Protein AF-A0A5K0Y7G8-F1 (afdb_monomer_lite)

Structure (mmCIF, N/CA/C/O backbone):
data_AF-A0A5K0Y7G8-F1
#
_entry.id   AF-A0A5K0Y7G8-F1
#
loop_
_atom_site.group_PDB
_atom_site.id
_atom_site.type_symbol
_atom_site.label_atom_id
_atom_site.label_alt_id
_atom_site.label_comp_id
_atom_site.label_asym_id
_atom_site.label_entity_id
_atom_site.label_seq_id
_atom_site.pdbx_PDB_ins_code
_atom_site.Cartn_x
_atom_site.Cartn_y
_atom_site.Cartn_z
_atom_site.occupancy
_atom_site.B_iso_or_equiv
_atom_site.auth_seq_id
_atom_site.auth_comp_id
_atom_site.auth_asym_id
_atom_site.auth_atom_id
_atom_site.pdbx_PDB_model_num
ATOM 1 N N . PHE A 1 1 ? 0.643 -4.454 15.201 1.00 63.16 1 PHE A N 1
ATOM 2 C CA . PHE A 1 1 ? 0.106 -5.220 14.054 1.00 63.16 1 PHE A CA 1
ATOM 3 C C . PHE A 1 1 ? -1.333 -5.641 14.294 1.00 63.16 1 PHE A C 1
ATOM 5 O O . PHE A 1 1 ? -2.177 -5.256 13.503 1.00 63.16 1 PHE A O 1
ATOM 12 N N . PHE A 1 2 ? -1.632 -6.314 15.408 1.00 72.75 2 PHE A N 1
ATOM 13 C CA . PHE A 1 2 ? -2.995 -6.738 15.775 1.00 72.75 2 PHE A CA 1
ATOM 14 C C . PHE A 1 2 ? -3.984 -5.598 16.082 1.00 72.75 2 PHE A C 1
ATOM 16 O O . PHE A 1 2 ? -5.173 -5.839 16.222 1.00 72.75 2 PHE A O 1
ATOM 23 N N . SER A 1 3 ? -3.501 -4.357 16.168 1.00 86.69 3 SER A N 1
ATOM 24 C CA . SER A 1 3 ? -4.317 -3.148 16.315 1.00 86.69 3 SER A CA 1
ATOM 25 C C . SER A 1 3 ? -5.001 -2.700 15.017 1.00 86.69 3 SER A C 1
ATOM 27 O O . SER A 1 3 ? -5.840 -1.808 15.056 1.00 86.69 3 SER A O 1
ATOM 29 N N . TYR A 1 4 ? -4.619 -3.258 13.863 1.00 86.69 4 TYR A N 1
ATOM 30 C CA . TYR A 1 4 ? -5.201 -2.915 12.566 1.00 86.69 4 TYR A CA 1
ATOM 31 C C . TYR A 1 4 ? -6.215 -3.972 12.139 1.00 86.69 4 TYR A C 1
ATOM 33 O O . TYR A 1 4 ? -6.005 -5.164 12.363 1.00 86.69 4 TYR A O 1
ATOM 41 N N . SER A 1 5 ? -7.288 -3.536 11.476 1.00 90.19 5 SER A N 1
ATOM 42 C CA . SER A 1 5 ? -8.294 -4.452 10.937 1.00 90.19 5 SER A CA 1
ATOM 43 C C . SER A 1 5 ? -7.674 -5.387 9.897 1.00 90.19 5 SER A C 1
ATOM 45 O O . SER A 1 5 ? -7.026 -4.939 8.944 1.00 90.19 5 SER A O 1
ATOM 47 N N . LEU A 1 6 ? -7.885 -6.691 10.086 1.00 89.06 6 LEU A N 1
ATOM 48 C CA . LEU A 1 6 ? -7.400 -7.719 9.174 1.00 89.06 6 LEU A CA 1
ATOM 49 C C . LEU A 1 6 ? -8.068 -7.570 7.801 1.00 89.06 6 LEU A C 1
ATOM 51 O O . LEU A 1 6 ? -7.376 -7.355 6.807 1.00 89.06 6 LEU A O 1
ATOM 55 N N . GLU A 1 7 ? -9.401 -7.577 7.780 1.00 90.94 7 GLU A N 1
ATOM 56 C CA . GLU A 1 7 ? -10.213 -7.404 6.569 1.00 90.94 7 GLU A CA 1
ATOM 57 C C . GLU A 1 7 ? -10.156 -5.973 6.026 1.00 90.94 7 GLU A C 1
ATOM 59 O O . GLU A 1 7 ? -10.123 -5.761 4.819 1.00 90.94 7 GLU A O 1
ATOM 64 N N . GLY A 1 8 ? -10.107 -4.975 6.914 1.00 88.56 8 GLY A N 1
ATOM 65 C CA . GLY A 1 8 ? -10.198 -3.568 6.521 1.00 88.56 8 GLY A CA 1
ATOM 66 C C . GLY A 1 8 ? -8.880 -2.931 6.082 1.00 88.56 8 GLY A C 1
ATOM 67 O O . GLY A 1 8 ? -8.906 -1.885 5.446 1.00 88.56 8 GLY A O 1
ATOM 68 N N . ARG A 1 9 ? -7.719 -3.506 6.431 1.00 90.12 9 ARG A N 1
ATOM 69 C CA . ARG A 1 9 ? -6.422 -2.867 6.136 1.00 90.12 9 ARG A CA 1
ATOM 70 C C . ARG A 1 9 ? -5.303 -3.841 5.784 1.00 90.12 9 ARG A C 1
ATOM 72 O O . ARG A 1 9 ? -4.619 -3.623 4.788 1.00 90.12 9 ARG A O 1
ATOM 79 N N . ILE A 1 10 ? -5.102 -4.909 6.556 1.00 90.06 10 ILE A N 1
ATOM 80 C CA . ILE A 1 10 ? -3.954 -5.813 6.352 1.00 90.06 10 ILE A CA 1
ATOM 81 C C . ILE A 1 10 ? -4.108 -6.631 5.059 1.00 90.06 10 ILE A C 1
ATOM 83 O O . ILE A 1 10 ? -3.206 -6.615 4.220 1.00 90.06 10 ILE A O 1
ATOM 87 N N . ILE A 1 11 ? -5.242 -7.318 4.878 1.00 90.31 11 ILE A N 1
ATOM 88 C CA . ILE A 1 11 ? -5.502 -8.166 3.704 1.00 90.31 11 ILE A CA 1
ATOM 89 C C . ILE A 1 11 ? -5.546 -7.345 2.402 1.00 90.31 11 ILE A C 1
ATOM 91 O O . ILE A 1 11 ? -4.852 -7.734 1.459 1.00 90.31 11 ILE A O 1
ATOM 95 N N . PRO A 1 12 ? -6.286 -6.218 2.307 1.00 92.31 12 PRO A N 1
ATOM 96 C CA . PRO A 1 12 ? -6.348 -5.432 1.073 1.00 92.31 12 PRO A CA 1
ATOM 97 C C . PRO A 1 12 ? -4.973 -4.939 0.607 1.00 92.31 12 PRO A C 1
ATOM 99 O O . PRO A 1 12 ? -4.608 -5.130 -0.553 1.00 92.31 12 PRO A O 1
ATOM 102 N N . ARG A 1 13 ? -4.162 -4.388 1.521 1.00 91.75 13 ARG A N 1
ATOM 103 C CA . ARG A 1 13 ? -2.818 -3.886 1.190 1.00 91.75 13 ARG A CA 1
ATOM 104 C C . ARG A 1 13 ? -1.866 -5.015 0.787 1.00 91.75 13 ARG A C 1
ATOM 106 O O . ARG A 1 13 ? -1.108 -4.866 -0.169 1.00 91.75 13 ARG A O 1
ATOM 113 N N . HIS A 1 14 ? -1.947 -6.170 1.448 1.00 89.44 14 HIS A N 1
ATOM 114 C CA . HIS A 1 14 ? -1.148 -7.335 1.071 1.00 89.44 14 HIS A CA 1
ATOM 115 C C . HIS A 1 14 ? -1.506 -7.866 -0.327 1.00 89.44 14 HIS A C 1
ATOM 117 O O . HIS A 1 14 ? -0.605 -8.168 -1.107 1.00 89.44 14 HIS A O 1
ATOM 123 N N . LYS A 1 15 ? -2.799 -7.918 -0.681 1.00 90.69 15 LYS A N 1
ATOM 124 C CA . LYS A 1 15 ? -3.246 -8.322 -2.026 1.00 90.69 15 LYS A CA 1
ATOM 125 C C . LYS A 1 15 ? -2.654 -7.427 -3.115 1.00 90.69 15 LYS A C 1
ATOM 127 O O . LYS A 1 15 ? -2.137 -7.944 -4.101 1.00 90.69 15 LYS A O 1
ATOM 132 N N . ILE A 1 16 ? -2.676 -6.107 -2.910 1.00 90.69 16 ILE A N 1
ATOM 133 C CA . ILE A 1 16 ? -2.087 -5.133 -3.843 1.00 90.69 16 ILE A CA 1
ATOM 134 C C . ILE A 1 16 ? -0.585 -5.386 -4.005 1.00 90.69 16 ILE A C 1
ATOM 136 O O . ILE A 1 16 ? -0.079 -5.413 -5.124 1.00 90.69 16 ILE A O 1
ATOM 140 N N . MET A 1 17 ? 0.128 -5.626 -2.906 1.00 87.25 17 MET A N 1
ATOM 141 C CA . MET A 1 17 ? 1.566 -5.891 -2.950 1.00 87.25 17 MET A CA 1
ATOM 142 C C . MET A 1 17 ? 1.915 -7.172 -3.714 1.00 87.25 17 MET A C 1
ATOM 144 O O . MET A 1 17 ? 2.805 -7.158 -4.562 1.00 87.25 17 MET A O 1
ATOM 148 N N . VAL A 1 18 ? 1.188 -8.262 -3.453 1.00 87.00 18 VAL A N 1
ATOM 149 C CA . VAL A 1 18 ? 1.396 -9.553 -4.125 1.00 87.00 18 VAL A CA 1
ATOM 150 C C . VAL A 1 18 ? 1.089 -9.452 -5.617 1.00 87.00 18 VAL A C 1
ATOM 152 O O . VAL A 1 18 ? 1.892 -9.908 -6.429 1.00 87.00 18 VAL A O 1
ATOM 155 N N . ALA A 1 19 ? -0.026 -8.815 -5.987 1.00 85.31 19 ALA A N 1
ATOM 156 C CA . ALA A 1 19 ? -0.414 -8.641 -7.386 1.00 85.31 19 ALA A CA 1
ATOM 157 C C . ALA A 1 19 ? 0.638 -7.861 -8.192 1.00 85.31 19 ALA A C 1
ATOM 159 O O . ALA A 1 19 ? 0.907 -8.193 -9.342 1.00 85.31 19 ALA A O 1
ATOM 160 N N . ASN A 1 20 ? 1.269 -6.867 -7.564 1.00 84.88 20 ASN A N 1
ATOM 161 C CA . ASN A 1 20 ? 2.263 -6.001 -8.194 1.00 84.88 20 ASN A CA 1
ATOM 162 C C . ASN A 1 20 ? 3.717 -6.465 -7.987 1.00 84.88 20 ASN A C 1
ATOM 164 O O . ASN A 1 20 ? 4.635 -5.789 -8.437 1.00 84.88 20 ASN A O 1
ATOM 168 N N . ARG A 1 21 ? 3.947 -7.597 -7.302 1.0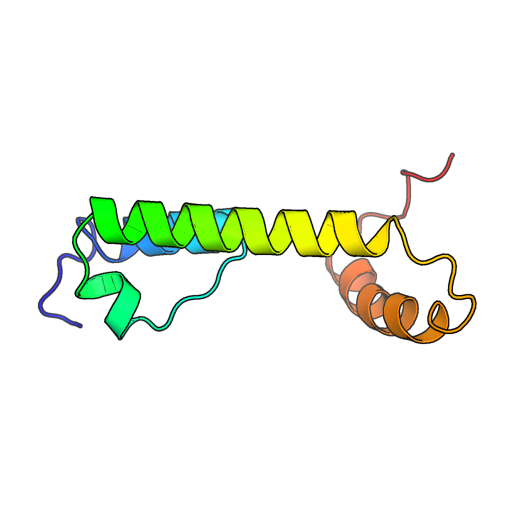0 85.25 21 ARG A N 1
ATOM 169 C CA . ARG A 1 21 ? 5.285 -8.121 -6.945 1.00 85.25 21 ARG A CA 1
ATOM 170 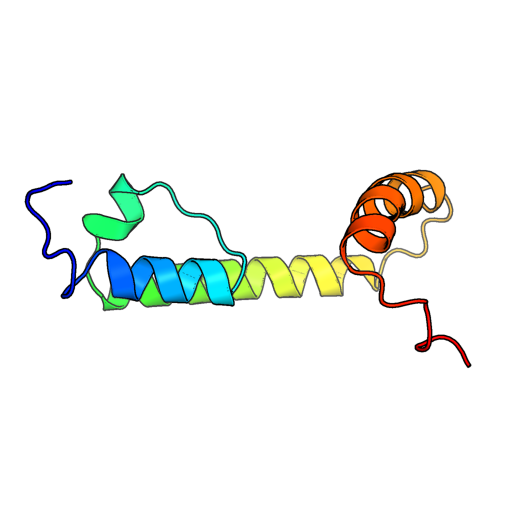C C . ARG A 1 21 ? 6.174 -7.115 -6.197 1.00 85.25 21 ARG A C 1
ATOM 172 O O . ARG A 1 21 ? 7.399 -7.186 -6.253 1.00 85.25 21 ARG A O 1
ATOM 179 N N . ILE A 1 22 ? 5.560 -6.203 -5.450 1.00 85.94 22 ILE A N 1
ATOM 180 C CA . ILE A 1 22 ? 6.251 -5.175 -4.665 1.00 85.94 22 ILE A CA 1
ATOM 181 C C . ILE A 1 22 ? 6.318 -5.577 -3.193 1.00 85.94 22 ILE A C 1
ATOM 183 O O . ILE A 1 22 ? 5.383 -6.151 -2.635 1.00 85.94 22 ILE A O 1
ATOM 187 N N . THR A 1 23 ? 7.430 -5.250 -2.536 1.00 86.81 23 THR A N 1
ATOM 188 C CA . THR A 1 23 ? 7.659 -5.600 -1.129 1.00 86.81 23 THR A CA 1
ATOM 189 C C . THR A 1 23 ? 7.914 -4.350 -0.297 1.00 86.81 23 THR A C 1
ATOM 191 O O . THR A 1 23 ? 8.842 -3.589 -0.551 1.00 86.81 23 THR A O 1
ATOM 194 N N . PHE A 1 24 ? 7.130 -4.177 0.766 1.00 85.25 24 PHE A N 1
ATOM 195 C CA . PHE A 1 24 ? 7.290 -3.119 1.757 1.00 85.25 24 PHE A CA 1
ATOM 196 C C . PHE A 1 24 ? 7.416 -3.722 3.149 1.00 85.25 24 PHE A C 1
ATOM 198 O O . PHE A 1 24 ? 6.819 -4.753 3.461 1.00 85.25 24 PHE A O 1
ATOM 205 N N . LYS A 1 25 ? 8.155 -3.047 4.037 1.00 84.94 25 LYS A N 1
ATOM 206 C CA . LYS A 1 25 ? 8.172 -3.450 5.447 1.00 84.94 25 LYS A CA 1
ATOM 207 C C . LYS A 1 25 ? 6.784 -3.222 6.039 1.00 84.94 25 LYS A C 1
ATOM 209 O O . LYS A 1 25 ? 6.252 -2.114 5.969 1.00 84.94 25 LYS A O 1
ATOM 214 N N . LEU A 1 26 ? 6.252 -4.246 6.702 1.00 81.56 26 LEU A N 1
ATOM 215 C CA . LEU A 1 26 ? 4.890 -4.275 7.243 1.00 81.56 26 LEU A CA 1
ATOM 216 C C . LEU A 1 26 ? 4.556 -3.063 8.134 1.00 81.56 26 LEU A C 1
ATOM 218 O O . LEU A 1 26 ? 3.446 -2.542 8.097 1.00 81.56 26 LEU A O 1
ATOM 222 N N . ARG A 1 27 ? 5.536 -2.560 8.900 1.00 83.44 27 ARG A N 1
ATOM 223 C CA . ARG A 1 27 ? 5.379 -1.347 9.727 1.00 83.44 27 ARG A CA 1
ATOM 224 C C . ARG A 1 27 ? 5.032 -0.097 8.911 1.00 83.44 27 ARG A C 1
ATOM 226 O O . ARG A 1 27 ? 4.220 0.702 9.351 1.00 83.44 27 ARG A O 1
ATOM 233 N N . TYR A 1 28 ? 5.624 0.053 7.727 1.00 80.44 28 TYR A N 1
ATOM 234 C CA . TYR A 1 28 ? 5.366 1.183 6.837 1.00 80.44 28 TYR A CA 1
ATOM 235 C C . TYR A 1 28 ? 4.074 0.976 6.057 1.00 80.44 28 TYR A C 1
ATOM 237 O O . TYR A 1 28 ? 3.352 1.934 5.825 1.00 80.44 28 TYR A O 1
ATOM 245 N N . MET A 1 29 ? 3.767 -0.282 5.725 1.00 80.56 29 MET A N 1
ATOM 246 C CA . MET A 1 29 ? 2.522 -0.666 5.068 1.00 80.56 29 MET A CA 1
ATOM 247 C C . MET A 1 29 ? 1.292 -0.393 5.929 1.00 80.56 29 MET A C 1
ATOM 249 O O . MET A 1 29 ? 0.232 -0.212 5.367 1.00 80.56 29 MET A O 1
ATOM 253 N N . LEU A 1 30 ? 1.374 -0.436 7.260 1.00 84.75 30 LEU A N 1
ATOM 254 C CA . LEU A 1 30 ? 0.176 -0.376 8.111 1.00 84.75 30 LEU A CA 1
ATOM 255 C C . LEU A 1 30 ? -0.010 0.946 8.844 1.00 84.75 30 LEU A C 1
ATOM 257 O O . LEU A 1 30 ? -1.143 1.301 9.151 1.00 84.75 30 LEU A O 1
ATOM 261 N N . ALA A 1 31 ? 1.083 1.657 9.118 1.00 87.81 31 ALA A N 1
ATOM 262 C CA . ALA A 1 31 ? 1.030 2.942 9.807 1.00 87.81 31 ALA A CA 1
ATOM 263 C C . ALA A 1 31 ? 0.667 4.115 8.880 1.00 87.81 31 ALA A C 1
ATOM 265 O O . ALA A 1 31 ? 0.269 5.161 9.379 1.00 87.81 31 ALA A O 1
ATOM 266 N N . SER A 1 32 ? 0.816 3.962 7.560 1.00 88.12 32 SER A N 1
ATOM 267 C CA . SER A 1 32 ? 0.534 5.029 6.594 1.00 88.12 32 SER A CA 1
ATOM 268 C C . SER A 1 32 ? -0.959 5.177 6.315 1.00 88.12 32 SER A C 1
ATOM 270 O O . SER A 1 32 ? -1.715 4.195 6.389 1.00 88.12 32 SER A O 1
ATOM 272 N N . THR A 1 33 ? -1.377 6.373 5.899 1.00 91.94 33 THR A N 1
ATOM 273 C CA . THR A 1 33 ? -2.729 6.566 5.350 1.00 91.94 33 THR A CA 1
ATOM 274 C C . THR A 1 33 ? -2.909 5.756 4.062 1.00 91.94 33 THR A C 1
ATOM 276 O O . THR A 1 33 ? -1.950 5.160 3.553 1.00 91.94 33 THR A O 1
ATOM 279 N N . ASP A 1 34 ? -4.145 5.643 3.577 1.00 90.25 34 ASP A N 1
ATOM 280 C CA . ASP A 1 34 ? -4.415 4.918 2.331 1.00 90.25 34 ASP A CA 1
ATOM 281 C C . ASP A 1 34 ? -3.756 5.651 1.144 1.00 90.25 34 ASP A C 1
ATOM 283 O O . ASP A 1 34 ? -3.027 5.037 0.372 1.00 90.25 34 ASP A O 1
ATOM 287 N N . GLU A 1 35 ? -3.817 6.984 1.112 1.00 92.69 35 GLU A N 1
ATOM 288 C CA . GLU A 1 35 ? -3.200 7.820 0.070 1.00 92.69 35 GLU A CA 1
ATOM 289 C C . GLU A 1 35 ? -1.666 7.734 0.075 1.00 92.69 35 GLU A C 1
ATOM 291 O O . GLU A 1 35 ? -1.001 7.755 -0.962 1.00 92.69 35 GLU A O 1
ATOM 296 N N . GLU A 1 36 ? -1.054 7.665 1.258 1.00 92.00 36 GLU A N 1
ATOM 297 C CA . GLU A 1 36 ? 0.388 7.449 1.378 1.00 92.00 36 GLU A CA 1
ATOM 298 C C . GLU A 1 36 ? 0.812 6.049 0.945 1.00 92.00 36 GLU A C 1
ATOM 300 O O . GLU A 1 36 ? 1.923 5.881 0.440 1.00 92.00 36 GLU A O 1
ATOM 305 N N . PHE A 1 37 ? -0.035 5.047 1.175 1.00 90.56 37 PHE A N 1
ATOM 306 C CA . PHE A 1 37 ? 0.225 3.690 0.720 1.00 90.56 37 PHE A CA 1
ATOM 307 C C . PHE A 1 37 ? 0.181 3.625 -0.808 1.00 90.56 37 PHE A C 1
ATOM 309 O O . PHE A 1 37 ? 1.143 3.147 -1.410 1.00 90.56 37 PHE A O 1
ATOM 316 N N . ASP A 1 38 ? -0.856 4.188 -1.422 1.00 90.62 38 ASP A N 1
ATOM 317 C CA . ASP A 1 38 ? -1.038 4.173 -2.874 1.00 90.62 38 ASP A CA 1
ATOM 318 C C . ASP A 1 38 ? 0.102 4.895 -3.601 1.00 90.62 38 ASP A C 1
ATOM 320 O O . ASP A 1 38 ? 0.689 4.341 -4.530 1.00 90.62 38 ASP A O 1
ATOM 324 N N . ARG A 1 39 ? 0.533 6.063 -3.104 1.00 90.81 39 ARG A N 1
ATOM 325 C CA . ARG A 1 39 ? 1.704 6.766 -3.663 1.00 90.81 39 ARG A CA 1
ATOM 326 C C . ARG A 1 39 ? 2.977 5.921 -3.625 1.00 90.81 39 ARG A C 1
ATOM 328 O O . ARG A 1 39 ? 3.751 5.918 -4.574 1.00 90.81 39 ARG A O 1
ATOM 335 N N . ARG A 1 40 ? 3.212 5.176 -2.540 1.00 86.38 40 ARG A N 1
ATOM 336 C CA . ARG A 1 40 ? 4.393 4.298 -2.434 1.00 86.38 40 ARG A CA 1
ATOM 337 C C . ARG A 1 40 ? 4.312 3.121 -3.398 1.00 86.38 40 ARG A C 1
ATOM 339 O O . ARG A 1 40 ? 5.343 2.723 -3.936 1.00 86.38 40 ARG A O 1
ATOM 346 N N . VAL A 1 41 ? 3.116 2.561 -3.585 1.00 88.81 41 VAL A N 1
ATOM 347 C CA . VAL A 1 41 ? 2.856 1.507 -4.575 1.00 88.81 41 VAL A CA 1
ATOM 348 C C . VAL A 1 41 ? 3.192 2.021 -5.972 1.00 88.81 41 VAL A C 1
ATOM 350 O O . VAL A 1 41 ? 3.954 1.369 -6.680 1.00 88.81 41 VAL A O 1
ATOM 353 N N . GLU A 1 42 ? 2.705 3.208 -6.331 1.00 88.75 42 GLU A N 1
ATOM 354 C CA . GLU A 1 42 ? 2.971 3.845 -7.623 1.00 88.75 42 GLU A CA 1
ATOM 355 C C . GLU A 1 42 ? 4.469 4.088 -7.846 1.00 88.75 42 GLU A C 1
ATOM 357 O O . GLU A 1 42 ? 5.024 3.605 -8.829 1.00 88.75 42 GLU A O 1
ATOM 362 N N . THR A 1 43 ? 5.169 4.696 -6.885 1.00 87.38 43 THR A N 1
ATOM 363 C CA . THR A 1 43 ? 6.624 4.913 -6.988 1.00 87.38 43 THR A CA 1
ATOM 364 C C . THR A 1 43 ? 7.409 3.601 -7.130 1.00 87.38 43 THR A C 1
ATOM 366 O O . THR A 1 43 ? 8.388 3.525 -7.876 1.00 87.38 43 THR A O 1
ATOM 369 N N . ALA A 1 44 ? 7.008 2.539 -6.422 1.00 85.69 44 ALA A N 1
ATOM 370 C CA . ALA A 1 44 ? 7.658 1.234 -6.538 1.00 85.69 44 ALA A CA 1
ATOM 371 C C . ALA A 1 44 ? 7.431 0.595 -7.918 1.00 85.69 44 ALA A C 1
ATOM 373 O O . ALA A 1 44 ? 8.353 0.000 -8.477 1.00 85.69 44 ALA A O 1
ATOM 374 N N . LEU A 1 45 ? 6.231 0.752 -8.479 1.00 82.88 45 LEU A N 1
ATOM 375 C CA . LEU A 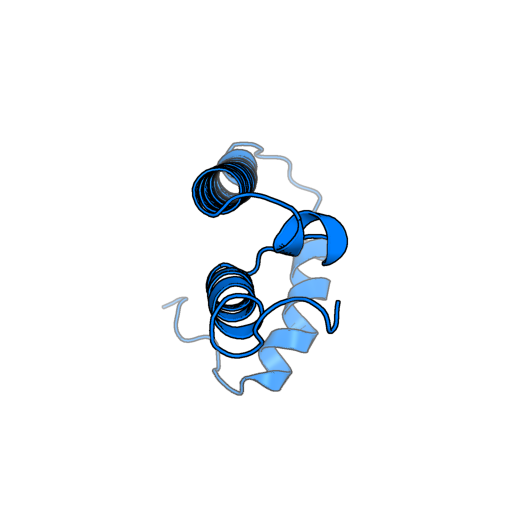1 45 ? 5.906 0.310 -9.833 1.00 82.88 45 LEU A CA 1
ATOM 376 C C . LEU A 1 45 ? 6.689 1.090 -10.891 1.00 82.88 45 LEU A C 1
ATOM 378 O O . LEU A 1 45 ? 7.228 0.483 -11.812 1.00 82.88 45 LEU A O 1
ATOM 382 N N . GLU A 1 46 ? 6.800 2.409 -10.747 1.00 81.44 46 GLU A N 1
ATOM 383 C CA . GLU A 1 46 ? 7.630 3.244 -11.621 1.00 81.44 46 GLU A CA 1
ATOM 384 C C . GLU A 1 46 ? 9.098 2.830 -11.552 1.00 81.44 46 GLU A C 1
ATOM 386 O O . GLU A 1 46 ? 9.755 2.704 -12.579 1.00 81.44 46 GLU A O 1
ATOM 391 N N . THR A 1 47 ? 9.604 2.524 -10.356 1.00 77.75 47 THR A N 1
ATOM 392 C CA . THR A 1 47 ? 10.982 2.047 -10.184 1.00 77.75 47 THR A CA 1
ATOM 393 C C . THR A 1 47 ? 11.196 0.714 -10.901 1.00 77.75 47 THR A C 1
ATOM 395 O O . THR A 1 47 ? 12.210 0.543 -11.573 1.00 77.75 47 THR A O 1
ATOM 398 N N . HIS A 1 48 ? 10.239 -0.215 -10.805 1.00 71.19 48 HIS A N 1
ATOM 399 C CA . HIS A 1 48 ? 10.301 -1.498 -11.506 1.00 71.19 48 HIS A CA 1
ATOM 400 C C . HIS A 1 48 ? 10.279 -1.315 -13.028 1.00 71.19 48 HIS A C 1
ATOM 402 O O . HIS A 1 48 ? 11.135 -1.863 -13.718 1.00 71.19 48 HIS A O 1
ATOM 408 N N . ARG A 1 49 ? 9.368 -0.477 -13.543 1.00 71.12 49 ARG A N 1
ATOM 409 C CA . ARG A 1 49 ? 9.296 -0.143 -14.975 1.00 71.12 49 ARG A CA 1
ATOM 410 C C . ARG A 1 49 ? 10.576 0.515 -15.471 1.00 71.12 49 ARG A C 1
ATOM 412 O O . ARG A 1 49 ? 11.055 0.165 -16.540 1.00 71.12 49 ARG A O 1
ATOM 419 N N . ASN A 1 50 ? 11.147 1.427 -14.689 1.00 61.69 50 ASN A N 1
ATOM 420 C CA . ASN A 1 50 ? 12.377 2.126 -15.049 1.00 61.69 50 ASN A CA 1
ATOM 421 C C . ASN A 1 50 ? 13.587 1.186 -15.039 1.00 61.69 50 ASN A C 1
ATOM 423 O O . ASN A 1 50 ? 14.503 1.351 -15.841 1.00 61.69 50 ASN A O 1
ATOM 427 N N . PHE A 1 51 ? 13.590 0.186 -14.154 1.00 59.56 51 PHE A N 1
ATOM 428 C CA . PHE A 1 51 ? 14.607 -0.862 -14.141 1.00 59.56 51 PHE A CA 1
ATOM 429 C C . PHE A 1 51 ? 14.472 -1.781 -15.364 1.00 59.56 51 PHE A C 1
ATOM 431 O O . PHE A 1 51 ? 15.467 -2.094 -16.012 1.00 59.56 51 PHE A O 1
ATOM 438 N N . GLU A 1 52 ? 13.244 -2.145 -15.740 1.00 55.38 52 GLU A N 1
ATOM 439 C CA . GLU A 1 52 ? 12.958 -2.907 -16.962 1.00 55.38 52 GLU A CA 1
ATOM 440 C C . GLU A 1 52 ? 13.305 -2.119 -18.237 1.00 55.38 52 GLU A C 1
ATOM 442 O O . GLU A 1 52 ? 13.873 -2.684 -19.170 1.00 55.38 52 GLU A O 1
ATOM 447 N N . SER A 1 53 ? 13.037 -0.810 -18.278 1.00 54.06 53 SER A N 1
ATOM 448 C CA . SER A 1 53 ? 13.358 0.041 -19.431 1.00 54.06 53 SER A CA 1
ATOM 449 C C . SER A 1 53 ? 14.835 0.436 -19.500 1.00 54.06 53 SER A C 1
ATOM 451 O O . SER A 1 53 ? 15.359 0.632 -20.590 1.00 54.06 53 SER A O 1
ATOM 453 N N . GLY A 1 54 ? 15.529 0.536 -18.361 1.00 48.41 54 GLY A N 1
ATOM 454 C CA . GLY A 1 54 ? 16.974 0.785 -18.296 1.00 48.41 54 GLY A CA 1
ATOM 455 C C . GLY A 1 54 ? 17.812 -0.408 -18.766 1.00 48.41 54 GLY A C 1
ATOM 456 O O . GLY A 1 54 ? 18.890 -0.218 -19.320 1.00 48.41 54 GLY A O 1
ATOM 457 N N . LEU A 1 55 ? 17.288 -1.633 -18.639 1.00 50.38 55 LEU A N 1
ATOM 458 C CA . LEU A 1 55 ? 17.876 -2.840 -19.234 1.00 50.38 55 LEU A CA 1
ATOM 459 C C . LEU A 1 55 ? 17.730 -2.896 -20.766 1.00 50.38 55 LEU A C 1
ATOM 461 O O . LEU A 1 55 ? 18.433 -3.669 -21.411 1.00 50.38 55 LEU A O 1
ATOM 465 N N . ALA A 1 56 ? 16.848 -2.087 -21.361 1.00 45.22 56 ALA A N 1
ATOM 466 C CA . ALA A 1 56 ? 16.675 -2.016 -22.812 1.00 45.22 56 ALA A CA 1
ATOM 467 C C . ALA A 1 56 ? 17.670 -1.060 -23.507 1.00 45.22 56 ALA A C 1
ATOM 469 O O . ALA A 1 56 ? 17.634 -0.945 -24.730 1.00 45.22 56 ALA A O 1
ATOM 470 N N . GLY A 1 57 ? 18.538 -0.374 -22.748 1.00 43.66 57 GLY A N 1
ATOM 471 C CA . GLY A 1 57 ? 19.447 0.660 -23.258 1.00 43.66 57 GLY A CA 1
ATOM 472 C C . GLY A 1 57 ? 20.944 0.419 -23.044 1.00 43.66 57 GLY A C 1
ATOM 473 O O . GLY A 1 57 ? 21.714 1.328 -23.330 1.00 43.66 57 GLY A O 1
ATOM 474 N N . ASP A 1 58 ? 21.366 -0.750 -22.551 1.00 42.19 58 ASP A N 1
ATOM 475 C CA . ASP A 1 58 ? 22.789 -1.090 -22.402 1.00 42.19 58 ASP A CA 1
ATOM 476 C C . ASP A 1 58 ? 23.114 -2.332 -23.243 1.00 42.19 58 ASP A C 1
ATOM 478 O O . ASP A 1 58 ? 22.874 -3.478 -22.852 1.00 42.19 58 ASP A O 1
ATOM 482 N N . ASP A 1 59 ? 23.653 -2.099 -24.437 1.00 52.00 59 ASP A N 1
ATOM 483 C CA . ASP A 1 59 ? 24.291 -3.088 -25.303 1.00 52.00 59 ASP A CA 1
ATOM 484 C C . ASP A 1 59 ? 25.662 -3.508 -24.739 1.00 52.00 59 ASP A C 1
ATOM 486 O O . ASP A 1 59 ? 26.689 -3.506 -25.409 1.00 52.00 59 ASP A O 1
ATOM 490 N N . GLY A 1 60 ? 25.677 -3.940 -23.479 1.00 43.38 60 GLY A N 1
ATOM 491 C CA . GLY A 1 60 ? 26.844 -4.477 -22.795 1.00 43.38 60 GLY A CA 1
ATOM 492 C C . GLY A 1 60 ? 26.877 -5.998 -22.872 1.00 43.38 60 GLY A C 1
ATOM 493 O O . GLY A 1 60 ? 26.423 -6.700 -21.964 1.00 43.38 60 GLY A O 1
ATOM 494 N N . THR A 1 61 ? 27.434 -6.543 -23.952 1.00 45.78 61 THR A N 1
ATOM 495 C CA . THR A 1 61 ? 27.779 -7.965 -24.102 1.00 45.78 61 THR A CA 1
ATOM 496 C C . THR A 1 61 ? 28.681 -8.454 -22.957 1.00 45.78 61 THR A C 1
ATOM 498 O O . THR A 1 61 ? 29.894 -8.462 -23.123 1.00 45.78 61 THR A O 1
ATOM 501 N N . ASN A 1 62 ? 28.133 -8.832 -21.790 1.00 45.69 62 ASN A N 1
ATOM 502 C CA . ASN A 1 62 ? 28.823 -9.675 -20.789 1.00 45.69 62 ASN A CA 1
ATOM 503 C C . ASN A 1 62 ? 27.991 -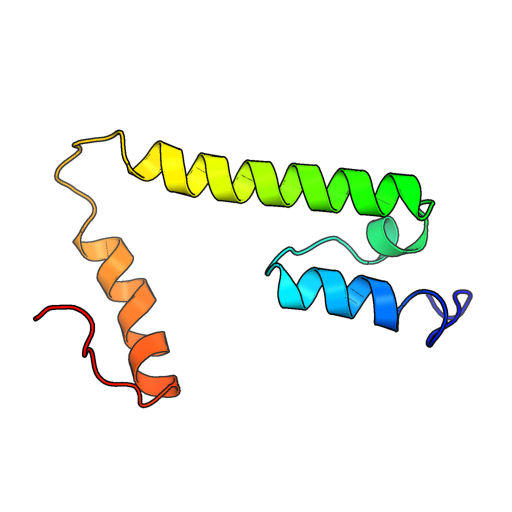10.161 -19.578 1.00 45.69 62 ASN A C 1
ATOM 505 O O . ASN A 1 62 ? 28.565 -10.540 -18.563 1.00 45.69 62 ASN A O 1
ATOM 509 N N . ASN A 1 63 ? 26.654 -10.226 -19.642 1.00 48.09 63 ASN A N 1
ATOM 510 C CA . ASN A 1 63 ? 25.864 -10.767 -18.513 1.00 48.09 63 ASN A CA 1
ATOM 511 C C . ASN A 1 63 ? 24.770 -11.785 -18.877 1.00 48.09 63 ASN A C 1
ATOM 513 O O . ASN A 1 63 ? 23.961 -12.156 -18.026 1.00 48.09 63 ASN A O 1
ATOM 517 N N . LYS A 1 64 ? 24.766 -12.325 -20.106 1.00 45.56 64 LYS A N 1
ATOM 518 C CA . LYS A 1 64 ? 23.796 -13.367 -20.510 1.00 45.56 64 LYS A CA 1
ATOM 519 C C . LYS A 1 64 ? 23.875 -14.637 -19.648 1.00 45.56 64 LYS A C 1
ATOM 521 O O . LYS A 1 64 ? 22.859 -15.291 -19.448 1.00 45.56 64 LYS A O 1
ATOM 526 N N . ALA A 1 65 ? 25.043 -14.949 -19.084 1.00 50.25 65 ALA A N 1
ATOM 527 C CA . ALA A 1 65 ? 25.222 -16.122 -18.228 1.00 50.25 65 ALA A CA 1
ATOM 528 C C . ALA A 1 65 ? 24.554 -15.989 -16.841 1.00 50.25 65 ALA A C 1
ATOM 530 O O . ALA A 1 65 ? 24.138 -16.998 -16.278 1.00 50.25 65 ALA A O 1
ATOM 531 N N . ASN A 1 66 ? 24.389 -14.768 -16.310 1.00 47.25 66 ASN A N 1
ATOM 532 C CA . ASN A 1 66 ? 23.828 -14.557 -14.967 1.00 47.25 66 ASN A CA 1
ATOM 533 C C . ASN A 1 66 ? 22.294 -14.618 -14.936 1.00 47.25 66 ASN A C 1
ATOM 535 O O . ASN A 1 66 ? 21.712 -15.147 -13.992 1.00 47.25 66 ASN A O 1
ATOM 539 N N . TYR A 1 67 ? 21.622 -14.131 -15.980 1.00 49.25 67 TYR A N 1
ATOM 540 C CA . T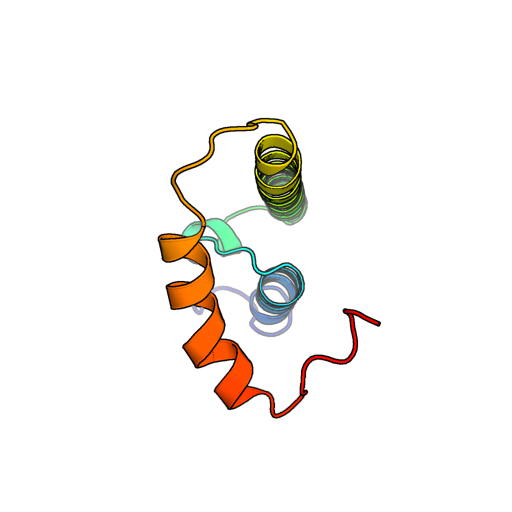YR A 1 67 ? 20.155 -14.138 -16.030 1.00 49.25 67 TYR A CA 1
ATOM 541 C C . TYR A 1 67 ? 19.573 -15.507 -16.387 1.00 49.25 67 TYR A C 1
ATOM 543 O O . TYR A 1 67 ? 18.544 -15.896 -15.837 1.00 49.25 67 TYR A O 1
ATOM 551 N N . LEU A 1 68 ? 20.253 -16.270 -17.248 1.00 53.84 68 LEU A N 1
ATOM 552 C CA . LEU A 1 68 ? 19.840 -17.635 -17.576 1.00 53.84 68 LEU A CA 1
ATOM 553 C C . LEU A 1 68 ? 19.914 -18.548 -16.338 1.00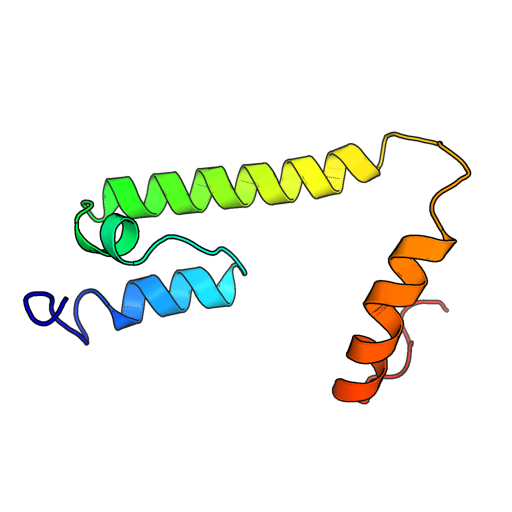 53.84 68 LEU A C 1
ATOM 555 O O . LEU A 1 68 ? 18.973 -19.291 -16.085 1.00 53.84 68 LEU A O 1
ATOM 559 N N . MET A 1 69 ? 20.937 -18.406 -15.482 1.00 50.62 69 MET A N 1
ATOM 560 C CA . MET A 1 69 ? 21.020 -19.143 -14.207 1.00 50.62 69 MET A CA 1
ATOM 561 C C . MET A 1 69 ? 19.882 -18.826 -13.223 1.00 50.62 69 MET A C 1
ATOM 563 O O . MET A 1 69 ? 19.505 -19.690 -12.433 1.00 50.62 69 MET A O 1
ATOM 567 N N . LEU A 1 70 ? 19.324 -17.611 -13.263 1.00 54.78 70 LEU A N 1
ATOM 568 C CA . LEU A 1 70 ? 18.230 -17.197 -12.379 1.00 54.78 70 LEU A CA 1
ATOM 569 C C . LEU A 1 70 ? 16.837 -17.589 -12.895 1.00 54.78 70 LEU A C 1
ATOM 571 O O . LEU A 1 70 ? 15.895 -17.605 -12.107 1.00 54.78 70 LEU A O 1
ATOM 575 N N . LEU A 1 71 ? 16.691 -17.925 -14.180 1.00 49.53 71 LEU A N 1
ATOM 576 C CA . LEU A 1 71 ? 15.407 -18.299 -14.794 1.00 49.53 71 LEU A CA 1
ATOM 577 C C . LEU A 1 71 ? 15.194 -19.819 -14.903 1.00 49.53 71 LEU A C 1
ATOM 579 O O . LEU A 1 71 ? 14.051 -20.276 -14.857 1.00 49.53 71 LEU A O 1
ATOM 583 N N . GLU A 1 72 ? 16.268 -20.608 -14.967 1.00 50.66 72 GLU A N 1
ATOM 584 C CA . GLU A 1 72 ? 16.232 -22.080 -15.024 1.00 50.66 72 GLU A CA 1
ATOM 585 C C . GLU A 1 72 ? 15.435 -22.755 -13.879 1.00 50.66 72 GLU A C 1
ATOM 587 O O . GLU A 1 72 ? 14.586 -23.608 -14.166 1.00 50.66 72 GLU A O 1
ATOM 592 N N . PRO A 1 73 ? 15.603 -22.394 -12.586 1.00 53.38 73 PRO A N 1
ATOM 593 C CA . PRO A 1 73 ? 14.827 -23.027 -11.516 1.00 53.38 73 PRO A CA 1
ATOM 594 C C . PRO A 1 73 ? 13.340 -22.632 -11.533 1.00 53.38 73 PRO A C 1
ATOM 596 O O . PRO A 1 73 ? 12.500 -23.407 -11.076 1.00 53.38 73 PRO A O 1
ATOM 599 N N . PHE A 1 74 ? 12.991 -21.466 -12.091 1.00 48.41 74 PHE A N 1
ATOM 600 C CA . PHE A 1 74 ? 11.603 -20.999 -12.185 1.00 48.41 74 PHE A CA 1
ATOM 601 C C . PHE A 1 74 ? 10.844 -21.631 -13.357 1.00 48.41 74 PHE A C 1
ATOM 603 O O . PHE A 1 74 ? 9.671 -21.972 -13.201 1.00 48.41 74 PHE A O 1
ATOM 610 N N . ALA A 1 75 ? 11.508 -21.870 -14.492 1.00 50.88 75 ALA A N 1
ATOM 611 C CA . ALA A 1 75 ? 10.916 -22.569 -15.637 1.00 50.88 75 ALA A CA 1
ATOM 612 C C . ALA A 1 75 ? 10.543 -24.029 -15.312 1.00 50.88 75 ALA A C 1
ATOM 614 O O . ALA A 1 75 ? 9.595 -24.582 -15.869 1.00 50.88 75 ALA A O 1
ATOM 615 N N . LYS A 1 76 ? 11.253 -24.653 -14.361 1.00 49.44 76 LYS A N 1
ATOM 616 C CA . LYS A 1 76 ? 10.991 -26.030 -13.919 1.00 49.44 76 LYS A CA 1
ATOM 617 C C . LYS A 1 76 ? 9.761 -26.159 -13.008 1.00 49.44 76 LYS A C 1
ATOM 619 O O . LYS A 1 76 ? 9.186 -27.240 -12.935 1.00 49.44 76 LYS A O 1
ATOM 624 N N . LEU A 1 77 ? 9.356 -25.080 -12.327 1.00 47.31 77 LEU A N 1
ATOM 625 C CA . LEU A 1 77 ? 8.257 -25.094 -11.352 1.00 47.31 77 LEU A CA 1
ATOM 626 C C . LEU A 1 77 ? 6.880 -24.876 -11.998 1.00 47.31 77 LEU A C 1
ATOM 628 O O . LEU A 1 77 ? 5.870 -25.310 -11.453 1.00 47.31 77 LEU A O 1
ATOM 632 N N . THR A 1 78 ? 6.827 -24.216 -13.156 1.00 51.06 78 THR A N 1
ATOM 633 C CA . THR A 1 78 ? 5.561 -23.843 -13.803 1.00 51.06 78 THR A CA 1
ATOM 634 C C . THR A 1 78 ? 5.120 -24.800 -14.904 1.00 51.06 78 THR A C 1
ATOM 636 O O . THR A 1 78 ? 3.981 -24.691 -15.342 1.00 51.06 78 THR A O 1
ATOM 639 N N . GLY A 1 79 ? 5.966 -25.733 -15.363 1.00 49.53 79 GLY A N 1
ATOM 640 C CA . GLY A 1 79 ? 5.600 -26.707 -16.404 1.00 49.53 79 GLY A CA 1
ATOM 641 C C . GLY A 1 79 ? 5.137 -26.088 -17.734 1.00 49.53 79 GLY A C 1
ATOM 642 O O . GLY A 1 79 ? 4.689 -26.809 -18.621 1.00 49.53 79 GLY A O 1
ATOM 643 N N . ILE A 1 80 ? 5.244 -24.767 -17.898 1.00 52.31 80 ILE A N 1
ATOM 644 C CA . ILE A 1 80 ? 4.895 -24.060 -19.125 1.00 52.31 80 ILE A CA 1
ATOM 645 C C . ILE A 1 80 ? 6.190 -23.921 -19.908 1.00 52.31 80 ILE A C 1
ATOM 647 O O . ILE A 1 80 ? 6.996 -23.013 -19.712 1.00 52.31 80 ILE A O 1
ATOM 651 N N . VAL A 1 81 ? 6.387 -24.922 -20.759 1.00 46.50 81 VAL A N 1
ATOM 652 C CA . VAL A 1 81 ? 7.373 -24.955 -21.830 1.00 46.50 81 VAL A CA 1
ATOM 653 C C . VAL A 1 81 ? 7.324 -23.639 -22.606 1.00 46.50 81 VAL A C 1
ATOM 655 O O . VAL A 1 81 ? 6.257 -23.099 -22.886 1.00 46.50 81 VAL A O 1
ATOM 658 N N . ALA A 1 82 ? 8.507 -23.144 -22.947 1.00 48.59 82 ALA A N 1
ATOM 659 C CA . ALA A 1 82 ? 8.752 -22.062 -23.882 1.00 48.59 82 ALA A CA 1
ATOM 660 C C . ALA A 1 82 ? 7.931 -22.208 -25.182 1.00 48.59 82 ALA A C 1
ATOM 662 O O . ALA A 1 82 ? 8.352 -22.900 -26.103 1.00 48.59 82 ALA A O 1
ATOM 663 N N . VAL A 1 83 ? 6.784 -21.526 -25.279 1.00 45.31 83 VAL A N 1
ATOM 664 C CA . VAL A 1 83 ? 6.048 -21.352 -26.554 1.00 45.31 83 VAL A CA 1
ATOM 665 C C . VAL A 1 83 ? 6.044 -19.887 -27.015 1.00 45.31 83 VAL A C 1
ATOM 667 O O . VAL A 1 83 ? 5.283 -19.514 -27.894 1.00 45.31 83 VAL A O 1
ATOM 670 N N . ALA A 1 84 ? 6.899 -19.028 -26.454 1.00 42.78 84 ALA A N 1
ATOM 671 C CA . ALA A 1 84 ? 6.955 -17.609 -26.831 1.00 42.78 84 ALA A CA 1
ATOM 672 C C . ALA A 1 84 ? 8.166 -17.230 -27.710 1.00 42.78 84 ALA A C 1
ATOM 674 O O . ALA A 1 84 ? 8.509 -16.057 -27.791 1.00 42.78 84 ALA A O 1
ATOM 675 N N . PHE A 1 85 ? 8.822 -18.200 -28.358 1.00 48.09 85 PHE A N 1
ATOM 676 C CA . PHE A 1 85 ? 9.946 -17.946 -29.277 1.00 48.09 85 PHE A CA 1
ATOM 677 C C . PHE A 1 85 ? 9.825 -18.720 -30.605 1.00 48.09 85 PHE A C 1
ATOM 679 O O . PHE A 1 85 ? 10.804 -19.290 -31.085 1.00 48.09 85 PHE A O 1
ATOM 686 N N . LEU A 1 86 ? 8.628 -18.733 -31.201 1.00 47.72 86 LEU A N 1
ATOM 687 C CA . LEU A 1 86 ? 8.408 -19.086 -32.610 1.00 47.72 86 LEU A CA 1
ATOM 688 C C . LEU A 1 86 ? 7.533 -18.026 -33.276 1.00 47.72 86 LEU A C 1
ATOM 690 O O . LEU A 1 86 ? 6.490 -17.686 -32.675 1.00 47.72 86 LEU A O 1
#

Radius of gyration: 17.93 Å; chains: 1; bounding box: 39×34×49 Å

Sequence (86 aa):
FFSYSLEGRIIPRHKIMVANRITFKLRYMLASTDEEFDRRVETALETHRNFESGLAGDDGTNNKANYLMLLEPFAKLTGIVAVAFL

Organism: NCBI:txid210225

InterPro domains:
  IPR003690 Transcription termination factor, mitochondrial/chloroplastic [PF02536] (1-37)
  IPR038538 MTERF superfamily, mitochondrial/chloroplastic [G3DSA:1.25.70.10] (1-54)

Foldseek 3Di:
DVVDDCVPFVVVLVVLCVVLVHDDDVVLRGPDDPVSSVVVSVVRSVVVVVVVVVVVPDPDPDCPPPVVVVCVVVCVVPVDPPPPPD

Secondary structure (DSSP, 8-state):
-TTS-IIIIIHHHHHHHHHTT----HHHHHHS-HHHHHHHHHHHHHHHHHHHHHTTS----S-HHHHHHHHHHHHHHH-----S--

pLDDT: mean 70.25, std 18.88, range [42.19, 92.69]